Protein AF-A0A367LW31-F1 (afdb_monomer_lite)

Foldseek 3Di:
DPPDPVVVCVDPVNPVVVVCCPDPCCVVDDADDDWAADDEFDACPPHNDDPDGDGGDPVPDPVPTPTDGCVVVQVVLQVVCCVVPVGRPQQPDCVSRVDDPDGDWYWDDDPNDTDIDD

Organism: Pseudomonas aeruginosa (NCBI:txid287)

Radius of gyration: 19.62 Å; chains: 1; bounding box: 48×44×48 Å

InterPro domains:
  IPR010269 Type VI secretion system TssC-like [PTHR35565] (2-118)
  IPR044031 TssC1, N-terminal [PF05943] (2-117)

Structure (mmCIF, N/CA/C/O backbone):
data_AF-A0A367LW31-F1
#
_entry.id   AF-A0A367LW31-F1
#
loop_
_atom_site.group_PDB
_atom_site.id
_atom_site.type_symbol
_atom_site.label_atom_id
_atom_site.label_alt_id
_atom_site.label_comp_id
_atom_site.label_asym_id
_atom_site.label_entity_id
_atom_site.label_seq_id
_atom_site.pdbx_PDB_ins_code
_atom_site.Cartn_x
_atom_site.Cartn_y
_atom_site.Cartn_z
_atom_site.occupancy
_atom_site.B_iso_or_equiv
_atom_site.auth_seq_id
_atom_site.auth_comp_id
_atom_site.auth_asym_id
_atom_site.auth_atom_id
_atom_site.pdbx_PDB_model_num
ATOM 1 N N . ASP A 1 1 ? 12.333 16.531 6.826 1.00 58.75 1 ASP A N 1
ATOM 2 C CA . ASP A 1 1 ? 12.051 15.710 8.017 1.00 58.75 1 ASP A CA 1
ATOM 3 C C . ASP A 1 1 ? 10.956 16.282 8.877 1.00 58.75 1 ASP A C 1
ATOM 5 O O . ASP A 1 1 ? 11.079 17.384 9.403 1.00 58.75 1 ASP A O 1
ATOM 9 N N . LEU A 1 2 ? 9.878 15.513 8.997 1.00 74.94 2 LEU A N 1
ATOM 10 C CA . LEU A 1 2 ? 8.829 15.751 9.975 1.00 74.94 2 LEU A CA 1
ATOM 11 C C . LEU A 1 2 ? 9.261 15.048 11.268 1.00 74.94 2 LEU A C 1
ATOM 13 O O . LEU A 1 2 ? 9.365 13.825 11.287 1.00 74.94 2 LEU A O 1
ATOM 17 N N . LYS A 1 3 ? 9.592 15.811 12.313 1.00 79.25 3 LYS A N 1
ATOM 18 C CA . LYS A 1 3 ? 10.148 15.244 13.556 1.00 79.25 3 LYS A CA 1
ATOM 19 C C . LYS A 1 3 ? 9.083 14.630 14.464 1.00 79.25 3 LYS A C 1
ATOM 21 O O . LYS A 1 3 ? 9.374 13.646 15.131 1.00 79.25 3 LYS A O 1
ATOM 26 N N . ASP A 1 4 ? 7.872 15.187 14.456 1.00 88.62 4 ASP A N 1
ATOM 27 C CA . ASP A 1 4 ? 6.737 14.665 15.215 1.00 88.62 4 ASP A CA 1
ATOM 28 C C . ASP A 1 4 ? 5.450 14.734 14.376 1.00 88.62 4 ASP A C 1
ATOM 30 O O . ASP A 1 4 ? 4.999 15.805 13.961 1.00 88.62 4 ASP A O 1
ATOM 34 N N . LEU A 1 5 ? 4.878 13.563 14.083 1.00 90.00 5 LEU A N 1
ATOM 35 C CA . LEU A 1 5 ? 3.612 13.439 13.361 1.00 90.00 5 LEU A CA 1
ATOM 36 C C . LEU A 1 5 ? 2.421 13.845 14.228 1.00 90.00 5 LEU A C 1
ATOM 38 O O . LEU A 1 5 ? 1.437 14.356 13.696 1.00 90.00 5 LEU A O 1
ATOM 42 N N . LYS A 1 6 ? 2.489 13.611 15.540 1.00 89.44 6 LYS A N 1
ATOM 43 C CA . LYS A 1 6 ? 1.400 13.924 16.460 1.00 89.44 6 LYS A CA 1
ATOM 44 C C . LYS A 1 6 ? 1.170 15.430 16.484 1.00 89.44 6 LYS A C 1
ATOM 46 O O . LYS A 1 6 ? 0.075 15.863 16.136 1.00 89.44 6 LYS A O 1
ATOM 51 N N . ASP A 1 7 ? 2.220 16.199 16.760 1.00 91.00 7 ASP A N 1
ATOM 52 C CA . ASP A 1 7 ? 2.166 17.665 16.774 1.00 91.00 7 ASP A CA 1
ATOM 53 C C . ASP A 1 7 ? 1.721 18.223 15.414 1.00 91.00 7 ASP A C 1
ATOM 55 O O . ASP A 1 7 ? 0.934 19.166 15.332 1.00 91.00 7 ASP A O 1
ATOM 59 N N . HIS A 1 8 ? 2.168 17.605 14.315 1.00 91.62 8 HIS A N 1
ATOM 60 C CA . HIS A 1 8 ? 1.745 18.004 12.975 1.00 91.62 8 HIS A CA 1
ATOM 61 C C . HIS A 1 8 ? 0.234 17.841 12.765 1.00 91.62 8 HIS A C 1
ATOM 63 O O . HIS A 1 8 ? -0.417 18.751 12.245 1.00 91.62 8 HIS A O 1
ATOM 69 N N . PHE A 1 9 ? -0.333 16.704 13.184 1.00 93.12 9 PHE A N 1
ATOM 70 C CA . PHE A 1 9 ? -1.766 16.430 13.073 1.00 93.12 9 PHE A CA 1
ATOM 71 C C . PHE A 1 9 ? -2.622 17.202 14.082 1.00 93.12 9 PHE A C 1
ATOM 73 O O . PHE A 1 9 ? -3.842 17.218 13.919 1.00 93.12 9 PHE A O 1
ATOM 80 N N . GLU A 1 10 ? -2.022 17.849 15.084 1.00 92.50 10 GLU A N 1
ATOM 81 C CA . GLU A 1 10 ? -2.704 18.750 16.022 1.00 92.50 10 GLU A CA 1
ATOM 82 C C . GLU A 1 10 ? -2.979 20.145 15.427 1.00 92.50 10 GLU A C 1
ATOM 84 O O . GLU A 1 10 ? -3.830 20.876 15.934 1.00 92.50 10 GLU A O 1
ATOM 89 N N . GLY A 1 11 ? -2.333 20.495 14.308 1.00 93.31 11 GLY A N 1
ATOM 90 C CA . GLY A 1 11 ? -2.504 21.786 13.644 1.00 93.31 11 GLY A CA 1
ATOM 91 C C . GLY A 1 11 ? -3.932 22.061 13.127 1.00 93.31 11 GLY A C 1
ATOM 92 O O . GLY A 1 11 ? -4.661 21.134 12.751 1.00 93.31 11 GLY A O 1
ATOM 93 N N . PRO A 1 12 ? -4.340 23.344 13.026 1.00 94.94 12 PRO A N 1
ATOM 94 C CA . PRO A 1 12 ? -5.705 23.740 12.657 1.00 94.94 12 PRO A CA 1
ATOM 95 C C . PRO A 1 12 ? -6.143 23.249 11.268 1.00 94.94 12 PRO A C 1
ATOM 97 O O . PRO A 1 12 ? -7.332 23.033 11.032 1.00 94.94 12 PRO A O 1
ATOM 100 N N . GLN A 1 13 ? -5.199 23.007 10.353 1.00 95.50 13 GLN A N 1
ATOM 101 C CA . GLN A 1 13 ? -5.466 22.440 9.029 1.00 95.50 13 GLN A CA 1
ATOM 102 C C . GLN A 1 13 ? -6.083 21.030 9.082 1.00 95.50 13 GLN A C 1
ATOM 104 O O . GLN A 1 13 ? -6.759 20.620 8.139 1.00 95.50 13 GLN A O 1
ATOM 109 N N . PHE A 1 14 ? -5.910 20.303 10.192 1.00 96.06 14 PHE A N 1
ATOM 110 C CA . PHE A 1 14 ? -6.452 18.959 10.397 1.00 96.06 14 PHE A CA 1
ATOM 111 C C . PHE A 1 14 ? -7.734 18.929 11.240 1.00 96.06 14 PHE A C 1
ATOM 113 O O . PHE A 1 14 ? -8.208 17.842 11.563 1.00 96.06 14 PHE A O 1
ATOM 120 N N . ALA A 1 15 ? -8.360 20.073 11.544 1.00 96.31 15 ALA A N 1
ATOM 121 C CA . ALA A 1 15 ? -9.574 20.122 12.369 1.00 96.31 15 ALA A CA 1
ATOM 122 C C . ALA A 1 15 ? -10.697 19.190 11.858 1.00 96.31 15 ALA A C 1
ATOM 124 O O . ALA A 1 15 ? -11.320 18.467 12.636 1.00 96.31 15 ALA A O 1
ATOM 125 N N . LYS A 1 16 ? -10.913 19.127 10.534 1.00 97.00 16 LYS A N 1
ATOM 126 C CA . LYS A 1 16 ? -11.891 18.204 9.922 1.00 97.00 16 LYS A C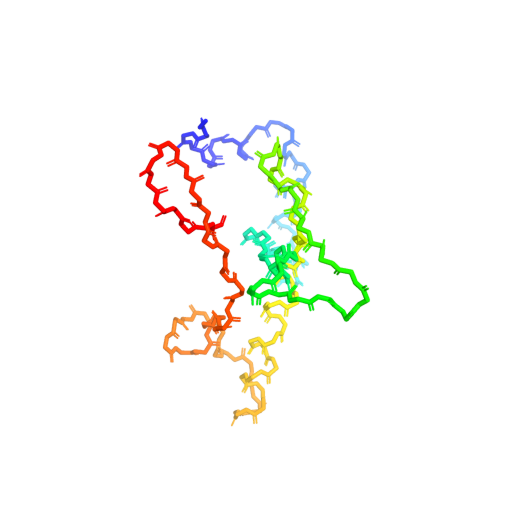A 1
ATOM 127 C C . LYS A 1 16 ? -11.506 16.734 10.099 1.00 97.00 16 LYS A C 1
ATOM 129 O O . LYS A 1 16 ? -12.368 15.904 10.364 1.00 97.00 16 LYS A O 1
ATOM 134 N N . TRP A 1 17 ? -10.220 16.415 9.964 1.00 96.12 17 TRP A N 1
ATOM 135 C CA . TRP A 1 17 ? -9.703 15.059 10.148 1.00 96.12 17 TRP A CA 1
ATOM 136 C C . TRP A 1 17 ? -9.839 14.597 11.602 1.00 96.12 17 TRP A C 1
ATOM 138 O O . TRP A 1 17 ? -10.292 13.484 11.859 1.00 96.12 17 TRP A O 1
ATOM 148 N N . GLN A 1 18 ? -9.513 15.464 12.561 1.00 95.44 18 GLN A N 1
ATOM 149 C CA . GLN A 1 18 ? -9.687 15.181 13.985 1.00 95.44 18 GLN A CA 1
ATOM 150 C C . GLN A 1 18 ? -11.159 14.953 14.341 1.00 95.44 18 GLN A C 1
ATOM 152 O O . GLN A 1 18 ? -11.476 13.967 15.002 1.00 95.44 18 GLN A O 1
ATOM 157 N N . SER A 1 19 ? -12.058 15.816 13.853 1.00 96.44 19 SER A N 1
ATOM 158 C CA . SER A 1 19 ? -13.504 15.653 14.041 1.00 96.44 19 SER A CA 1
ATOM 159 C C . SER A 1 19 ? -14.007 14.335 13.445 1.00 96.44 19 SER A C 1
ATOM 161 O O . SER A 1 19 ? -14.745 13.607 14.103 1.00 96.44 19 SER A O 1
ATOM 163 N N . PHE A 1 20 ? -13.545 13.973 12.244 1.00 97.00 20 PHE A N 1
ATOM 164 C CA . PHE A 1 20 ? -13.876 12.692 11.626 1.00 97.00 20 PHE A CA 1
ATOM 165 C C . PHE A 1 20 ? -13.428 11.498 12.481 1.00 97.00 20 PHE A C 1
ATOM 167 O O . PHE A 1 20 ? -14.217 10.586 12.706 1.00 97.00 20 PHE A O 1
ATOM 174 N N . ARG A 1 21 ? -12.204 11.517 13.028 1.00 96.38 21 ARG A N 1
ATOM 175 C CA . ARG A 1 21 ? -11.683 10.445 13.900 1.00 96.38 21 ARG A CA 1
ATOM 176 C C . ARG A 1 21 ? -12.454 10.267 15.210 1.00 96.38 21 ARG A C 1
ATOM 178 O O . ARG A 1 21 ? -12.348 9.211 15.822 1.00 96.38 21 ARG A O 1
ATOM 185 N N . GLN A 1 22 ? -13.178 11.290 15.660 1.00 96.12 22 GLN A N 1
ATOM 186 C CA . GLN A 1 22 ? -14.040 11.213 16.843 1.00 96.12 22 GLN A CA 1
ATOM 187 C C . GLN A 1 22 ? -15.441 10.677 16.517 1.00 96.12 22 GLN A C 1
ATOM 189 O O . GLN A 1 22 ? -16.184 10.334 17.434 1.00 96.12 22 GLN A O 1
ATOM 194 N N . SER A 1 23 ? -15.808 10.594 15.233 1.00 97.81 23 SER A N 1
ATOM 195 C CA . SER A 1 23 ? -17.090 10.039 14.805 1.00 97.81 23 SER A CA 1
ATOM 196 C C . SER A 1 23 ? -17.158 8.535 15.058 1.00 97.81 23 SER A C 1
ATOM 198 O O . SER A 1 23 ? -16.176 7.809 14.883 1.00 97.81 23 SER A O 1
ATOM 200 N N . GLU A 1 24 ? -18.352 8.055 15.392 1.00 96.88 24 GLU A N 1
ATOM 201 C CA . GLU A 1 24 ? -18.644 6.638 15.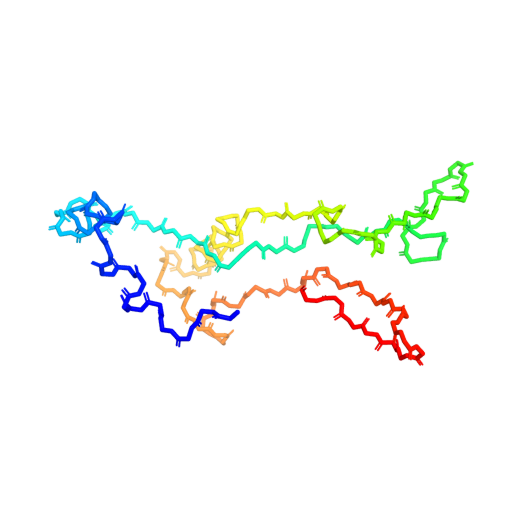571 1.00 96.88 24 GLU A CA 1
ATOM 202 C C . GLU A 1 24 ? -18.384 5.817 14.291 1.00 96.88 24 GLU A C 1
ATOM 204 O O . GLU A 1 24 ? -17.853 4.702 14.350 1.00 96.88 24 GLU A O 1
ATOM 209 N N . ASP A 1 25 ? -18.674 6.408 13.131 1.00 96.31 25 ASP A N 1
ATOM 210 C CA . ASP A 1 25 ? -18.530 5.769 11.818 1.00 96.31 25 ASP A CA 1
ATOM 211 C C . ASP A 1 25 ? -17.067 5.568 11.405 1.00 96.31 25 ASP A C 1
ATOM 213 O O . ASP A 1 25 ? -16.765 4.738 10.544 1.00 96.31 25 ASP A O 1
ATOM 217 N N . SER A 1 26 ? -16.132 6.281 12.043 1.00 97.06 26 SER A N 1
ATOM 218 C CA . SER A 1 26 ? -14.701 6.181 11.732 1.00 97.06 26 SER A CA 1
ATOM 219 C C . SER A 1 26 ? -14.142 4.770 11.939 1.00 97.06 26 SER A C 1
ATOM 221 O O . SER A 1 26 ? -13.159 4.402 11.300 1.00 97.06 26 SER A O 1
ATOM 223 N N . ARG A 1 27 ? -14.805 3.940 12.756 1.00 96.69 27 ARG A N 1
ATOM 224 C CA . ARG A 1 27 ? -14.430 2.539 13.012 1.00 96.69 27 ARG A CA 1
ATOM 225 C C . ARG A 1 27 ? -14.454 1.654 11.764 1.00 96.69 27 ARG A C 1
ATOM 227 O O . ARG A 1 27 ? -13.801 0.616 11.756 1.00 96.69 27 ARG A O 1
ATOM 234 N N . TYR A 1 28 ? -15.183 2.058 10.725 1.00 97.06 28 TYR A N 1
ATOM 235 C CA . TYR A 1 28 ? -15.288 1.324 9.460 1.00 97.06 28 TYR A CA 1
ATOM 236 C C . TYR A 1 28 ? -14.391 1.888 8.357 1.00 97.06 28 TYR A C 1
ATOM 238 O O . TYR A 1 28 ? -14.452 1.429 7.217 1.00 97.06 28 TYR A O 1
ATOM 246 N N . VAL A 1 29 ? -13.560 2.882 8.674 1.00 96.75 29 VAL A N 1
ATOM 247 C CA . VAL A 1 29 ? -12.671 3.525 7.710 1.00 96.75 29 VAL A CA 1
ATOM 248 C C . VAL A 1 29 ? -11.225 3.268 8.098 1.00 96.75 29 VAL A C 1
ATOM 250 O O . VAL A 1 29 ? -10.789 3.565 9.206 1.00 96.75 29 VAL A O 1
ATOM 253 N N . ALA A 1 30 ? -10.463 2.755 7.140 1.00 94.38 30 ALA A N 1
ATOM 254 C CA . ALA A 1 30 ? -9.024 2.599 7.246 1.00 94.38 30 ALA A CA 1
ATOM 255 C C . ALA A 1 30 ? -8.347 3.290 6.061 1.00 94.38 30 ALA A C 1
ATOM 257 O O . ALA A 1 30 ? -8.851 3.266 4.938 1.00 94.38 30 ALA A O 1
ATOM 258 N N . LEU A 1 31 ? -7.190 3.895 6.321 1.00 95.94 31 LEU A N 1
ATOM 259 C CA . LEU A 1 31 ? -6.314 4.467 5.304 1.00 95.94 31 LEU A CA 1
ATOM 260 C C . LEU A 1 31 ? -4.993 3.701 5.323 1.00 95.94 31 LEU A C 1
ATOM 262 O O . LEU A 1 31 ? -4.432 3.459 6.390 1.00 95.94 31 LEU A O 1
ATOM 266 N N . THR A 1 32 ? -4.497 3.326 4.148 1.00 96.38 32 THR A N 1
ATOM 267 C CA . THR A 1 32 ? -3.255 2.558 3.990 1.00 96.38 32 THR A CA 1
ATOM 268 C C . THR A 1 32 ? -2.145 3.440 3.435 1.00 96.38 32 THR A C 1
ATOM 270 O O . THR A 1 32 ? -2.362 4.159 2.459 1.00 96.38 32 THR A O 1
ATOM 273 N N . VAL A 1 33 ? -0.952 3.352 4.018 1.00 94.00 33 VAL A N 1
ATOM 274 C CA . VAL A 1 33 ? 0.258 4.089 3.618 1.00 94.00 33 VAL A CA 1
ATOM 275 C C . VAL A 1 33 ? 1.506 3.233 3.891 1.00 94.00 33 VAL A C 1
ATOM 277 O O . VAL A 1 33 ? 1.420 2.346 4.742 1.00 94.00 33 VAL A O 1
ATOM 280 N N . PRO A 1 34 ? 2.668 3.509 3.259 1.00 93.81 34 PRO A N 1
ATOM 281 C CA . PRO A 1 34 ? 2.874 4.276 2.020 1.00 93.81 34 PRO A CA 1
ATOM 282 C C . PRO A 1 34 ? 2.534 3.425 0.783 1.00 93.81 34 PRO A C 1
ATOM 284 O O . PRO A 1 34 ? 2.094 2.294 0.946 1.00 93.81 34 PRO A O 1
ATOM 287 N N . ARG A 1 35 ? 2.722 3.965 -0.433 1.00 94.06 35 ARG A N 1
ATOM 288 C CA . ARG A 1 35 ? 2.614 3.249 -1.730 1.00 94.06 35 ARG A CA 1
ATOM 289 C C . ARG A 1 35 ? 3.659 2.119 -1.837 1.00 94.06 35 ARG A C 1
ATOM 291 O O . ARG A 1 35 ? 4.617 2.115 -1.074 1.00 94.06 35 ARG A O 1
ATOM 298 N N . PHE A 1 36 ? 3.502 1.211 -2.803 1.00 93.94 36 PHE A N 1
ATOM 299 C CA . PHE A 1 36 ? 4.474 0.139 -3.094 1.00 93.94 36 PHE A CA 1
ATOM 300 C C . PHE A 1 36 ? 4.712 -0.018 -4.603 1.00 93.94 36 PHE A C 1
ATOM 302 O O . PHE A 1 36 ? 3.900 0.450 -5.399 1.00 93.94 36 PHE A O 1
ATOM 309 N N . LEU A 1 37 ? 5.816 -0.641 -5.015 1.00 94.00 37 LEU A N 1
ATOM 310 C CA . LEU A 1 37 ? 6.168 -0.770 -6.431 1.00 94.00 37 LEU A CA 1
ATOM 311 C C . LEU A 1 37 ? 5.342 -1.871 -7.117 1.00 94.00 37 LEU A C 1
ATOM 313 O O . LEU A 1 37 ? 5.238 -2.977 -6.597 1.00 94.00 37 LEU A O 1
ATOM 317 N N . LEU A 1 38 ? 4.772 -1.585 -8.294 1.00 94.25 38 LEU A N 1
ATOM 318 C CA . LEU A 1 38 ? 4.023 -2.578 -9.084 1.00 94.25 38 LEU A CA 1
ATOM 319 C C . LEU A 1 38 ? 4.842 -3.216 -10.203 1.00 94.25 38 LEU A C 1
ATOM 321 O O . LEU A 1 38 ? 4.512 -4.307 -10.658 1.00 94.25 38 LEU A O 1
ATOM 325 N N . ARG A 1 39 ? 5.862 -2.516 -10.703 1.00 93.75 39 ARG A N 1
ATOM 326 C CA . ARG A 1 39 ? 6.620 -2.936 -11.881 1.00 93.75 39 ARG A CA 1
ATOM 327 C C . ARG A 1 39 ? 8.055 -2.443 -11.784 1.00 93.75 39 ARG A C 1
ATOM 329 O O . ARG A 1 39 ? 8.280 -1.267 -11.497 1.00 93.75 39 ARG A O 1
ATOM 336 N N . THR A 1 40 ? 9.003 -3.322 -12.084 1.00 92.38 40 THR A N 1
ATOM 337 C CA . THR A 1 40 ? 10.400 -2.938 -12.287 1.00 92.38 40 THR A CA 1
ATOM 338 C C . THR A 1 40 ? 10.562 -2.194 -13.617 1.00 92.38 40 THR A C 1
ATOM 340 O O . THR A 1 40 ? 9.880 -2.518 -14.600 1.00 92.38 40 THR A O 1
ATOM 343 N N . PRO A 1 41 ? 11.432 -1.177 -13.684 1.00 93.25 41 PRO A N 1
ATOM 344 C CA . PRO A 1 41 ? 11.732 -0.498 -14.938 1.00 93.25 41 PRO A CA 1
ATOM 345 C C . PRO A 1 41 ? 12.145 -1.489 -16.031 1.00 93.25 41 PRO A C 1
ATOM 347 O O . PRO A 1 41 ? 12.731 -2.530 -15.738 1.00 93.25 41 PRO A O 1
ATOM 350 N N . TYR A 1 42 ? 11.802 -1.195 -17.282 1.00 94.00 42 TYR A N 1
ATOM 351 C CA . TYR A 1 42 ? 12.242 -2.033 -18.394 1.00 94.00 42 TYR A CA 1
ATOM 352 C C . TYR A 1 42 ? 13.752 -1.923 -18.577 1.00 94.00 42 TYR A C 1
ATOM 354 O O . TYR A 1 42 ? 14.301 -0.819 -18.627 1.00 94.00 42 TYR A O 1
ATOM 362 N N . ASP A 1 43 ? 14.399 -3.067 -18.742 1.00 92.44 43 ASP A N 1
ATOM 363 C CA . ASP A 1 43 ? 15.821 -3.162 -19.031 1.00 92.44 43 ASP A CA 1
ATOM 364 C C . ASP A 1 43 ? 16.054 -4.324 -20.012 1.00 92.44 43 ASP A C 1
ATOM 366 O O . ASP A 1 43 ? 15.384 -5.353 -19.887 1.00 92.44 43 ASP A O 1
ATOM 370 N N . PRO A 1 44 ? 16.957 -4.192 -21.002 1.00 93.19 44 PRO A N 1
ATOM 371 C CA . PRO A 1 44 ? 17.205 -5.246 -21.983 1.00 93.19 44 PRO A CA 1
ATOM 372 C C . PRO A 1 44 ? 17.655 -6.593 -21.394 1.00 93.19 44 PRO A C 1
ATOM 374 O O . PRO A 1 44 ? 17.537 -7.598 -22.093 1.00 93.19 44 PRO A O 1
ATOM 377 N N . GLU A 1 45 ? 18.162 -6.622 -20.160 1.00 90.31 45 GLU A N 1
ATOM 378 C CA . GLU A 1 45 ? 18.605 -7.839 -19.473 1.00 90.31 45 GLU A CA 1
ATOM 379 C C . GLU A 1 45 ? 17.577 -8.303 -18.429 1.00 90.31 45 GLU A C 1
ATOM 381 O O . GLU A 1 45 ? 17.108 -9.439 -18.494 1.00 90.31 45 GLU A O 1
ATOM 386 N N . GLU A 1 46 ? 17.168 -7.417 -17.515 1.00 88.88 46 GLU A N 1
ATOM 387 C CA . GLU A 1 46 ? 16.322 -7.779 -16.361 1.00 88.88 46 GLU A CA 1
ATOM 388 C C . GLU A 1 46 ? 14.816 -7.846 -16.684 1.00 88.88 46 GLU A C 1
ATOM 390 O O . GLU A 1 46 ? 14.083 -8.670 -16.137 1.00 88.88 46 GLU A O 1
ATOM 395 N N . ASN A 1 47 ? 14.320 -6.976 -17.571 1.00 91.62 47 ASN A N 1
ATOM 396 C CA . ASN A 1 47 ? 12.901 -6.911 -17.945 1.00 91.62 47 ASN A CA 1
ATOM 397 C C . ASN A 1 47 ? 12.747 -6.566 -19.440 1.00 91.62 47 ASN A C 1
ATOM 399 O O . ASN A 1 47 ? 12.357 -5.440 -19.785 1.00 91.62 47 ASN A O 1
ATOM 403 N N . PRO A 1 48 ? 13.101 -7.505 -20.341 1.00 94.19 48 PRO A N 1
ATOM 404 C CA . PRO A 1 48 ? 13.224 -7.230 -21.765 1.00 94.19 48 PRO A CA 1
ATOM 405 C C . PRO A 1 48 ? 11.874 -7.135 -22.480 1.00 94.19 48 PRO A C 1
ATOM 407 O O . PRO A 1 48 ? 10.906 -7.835 -22.174 1.00 94.19 48 PRO A O 1
ATOM 410 N N . VAL A 1 49 ? 11.844 -6.331 -23.544 1.00 95.94 49 VAL A N 1
ATOM 411 C CA . VAL A 1 49 ? 10.734 -6.280 -24.506 1.00 95.94 49 VAL A CA 1
ATOM 412 C C . VAL A 1 49 ? 11.144 -6.933 -25.828 1.00 95.94 49 VAL A C 1
ATOM 414 O O . VAL A 1 49 ? 12.319 -7.003 -26.173 1.00 95.94 49 VAL A O 1
ATOM 417 N N . LYS A 1 50 ? 10.167 -7.433 -26.594 1.00 93.12 50 LYS A N 1
ATOM 418 C CA . LYS A 1 50 ? 10.443 -8.317 -27.743 1.00 93.12 50 LYS A CA 1
ATOM 419 C C . LYS A 1 50 ? 11.065 -7.624 -28.959 1.00 93.12 50 LYS A C 1
ATOM 421 O O . LYS A 1 50 ? 11.887 -8.228 -29.636 1.00 93.12 50 LYS A O 1
ATOM 426 N N . SER A 1 51 ? 10.621 -6.413 -29.295 1.00 92.25 51 SER A N 1
ATOM 427 C CA . SER A 1 51 ? 10.885 -5.832 -30.623 1.00 92.25 51 SER A CA 1
ATOM 428 C C . SER A 1 51 ? 12.116 -4.929 -30.691 1.00 92.25 51 SER A C 1
ATOM 430 O O . SER A 1 51 ? 12.685 -4.760 -31.764 1.00 92.25 51 SER A O 1
ATOM 432 N N . PHE A 1 52 ? 12.505 -4.307 -29.581 1.00 93.56 52 PHE A N 1
ATOM 433 C CA . PHE A 1 52 ? 13.625 -3.369 -29.527 1.00 93.56 52 PHE A CA 1
ATOM 434 C C . PHE A 1 52 ? 14.264 -3.398 -28.140 1.00 93.56 52 PHE A C 1
ATOM 436 O O . PHE A 1 52 ? 13.601 -3.720 -27.160 1.00 93.56 52 PHE A O 1
ATOM 443 N N . ALA A 1 53 ? 15.542 -3.042 -28.044 1.00 93.75 53 ALA A N 1
ATOM 444 C CA . ALA A 1 53 ? 16.212 -2.910 -26.755 1.00 93.75 53 ALA A CA 1
ATOM 445 C C . ALA A 1 53 ? 15.725 -1.631 -26.055 1.00 93.75 53 ALA A C 1
ATOM 447 O O . ALA A 1 53 ? 16.197 -0.532 -26.352 1.00 93.75 53 ALA A O 1
ATOM 448 N N . TYR A 1 54 ? 14.742 -1.767 -25.164 1.00 94.12 54 TYR A N 1
ATOM 449 C CA . TYR A 1 54 ? 14.231 -0.656 -24.367 1.00 94.12 54 TYR A CA 1
ATOM 450 C C . TYR A 1 54 ? 14.908 -0.610 -23.003 1.00 94.12 54 TYR A C 1
ATOM 452 O O . TYR A 1 54 ? 14.887 -1.598 -22.276 1.00 94.12 54 TYR A O 1
ATOM 460 N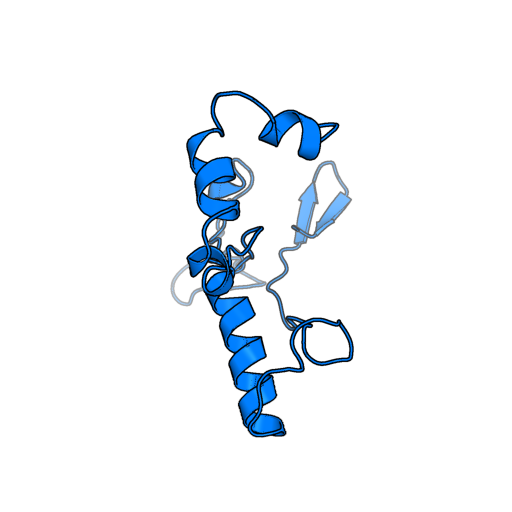 N . LYS A 1 55 ? 15.460 0.554 -22.656 1.00 92.00 55 LYS A N 1
ATOM 461 C CA . LYS A 1 55 ? 15.994 0.841 -21.327 1.00 92.00 55 LYS A CA 1
ATOM 462 C C . LYS A 1 55 ? 15.265 2.042 -20.739 1.00 92.00 55 LYS A C 1
ATOM 464 O O . LYS A 1 55 ? 15.423 3.173 -21.202 1.00 92.00 55 LYS A O 1
ATOM 469 N N . GLU A 1 56 ? 14.426 1.789 -19.747 1.00 91.50 56 GLU A N 1
ATOM 470 C CA . GLU A 1 56 ? 13.630 2.808 -19.074 1.00 91.50 56 GLU A CA 1
ATOM 471 C C . GLU A 1 56 ? 14.505 3.593 -18.090 1.00 91.50 56 GLU A C 1
ATOM 473 O O . GLU A 1 56 ? 15.145 3.032 -17.206 1.00 91.50 56 GLU A O 1
ATOM 478 N N . THR A 1 57 ? 14.552 4.918 -18.240 1.00 85.62 57 THR A N 1
ATOM 479 C CA . THR A 1 57 ? 15.377 5.782 -17.383 1.00 85.62 57 THR A CA 1
ATOM 480 C C . THR A 1 57 ? 14.516 6.437 -16.305 1.00 85.62 57 THR A C 1
ATOM 482 O O . THR A 1 57 ? 13.729 7.337 -16.592 1.00 85.62 57 THR A O 1
ATOM 485 N N . VAL A 1 58 ? 14.691 6.015 -15.050 1.00 83.44 58 VAL A N 1
ATOM 486 C CA . VAL A 1 58 ? 13.865 6.451 -13.898 1.00 83.44 58 VAL A CA 1
ATOM 487 C C . VAL A 1 58 ? 14.625 7.395 -12.946 1.00 83.44 58 VAL A C 1
ATOM 489 O O . VAL A 1 58 ? 14.053 7.953 -12.015 1.00 83.44 58 VAL A O 1
ATOM 492 N N . ALA A 1 59 ? 15.912 7.639 -13.211 1.00 68.31 59 ALA A N 1
ATOM 493 C CA . ALA A 1 59 ? 16.851 8.311 -12.305 1.00 68.31 59 ALA A CA 1
ATOM 494 C C . ALA A 1 59 ? 16.457 9.741 -11.877 1.00 68.31 59 ALA A C 1
ATOM 496 O O . ALA A 1 59 ? 16.870 10.199 -10.816 1.00 68.31 59 ALA A O 1
ATOM 497 N N . ASN A 1 60 ? 15.648 10.449 -12.670 1.00 74.88 60 ASN A N 1
ATOM 498 C CA . ASN A 1 60 ? 15.378 11.872 -12.441 1.00 74.88 60 ASN A CA 1
ATOM 499 C C . ASN A 1 60 ? 14.245 12.146 -11.441 1.00 74.88 60 ASN A C 1
ATOM 501 O O . ASN A 1 60 ? 14.173 13.241 -10.891 1.00 74.88 60 ASN A O 1
ATOM 505 N N . SER A 1 61 ? 13.331 11.196 -11.231 1.00 84.50 61 SER A N 1
ATOM 506 C CA . SER A 1 61 ? 12.212 11.374 -10.304 1.00 84.50 61 SER A CA 1
ATOM 507 C C . SER A 1 61 ? 11.668 10.036 -9.834 1.00 84.50 61 SER A C 1
ATOM 509 O O . SER A 1 61 ? 11.326 9.167 -10.634 1.00 84.50 61 SER A O 1
ATOM 511 N N . HIS A 1 62 ? 11.496 9.907 -8.520 1.00 87.31 62 HIS A N 1
ATOM 512 C CA . HIS A 1 62 ? 10.856 8.744 -7.914 1.00 87.31 62 HIS A CA 1
ATOM 513 C C . HIS A 1 62 ? 9.420 8.537 -8.410 1.00 87.31 62 HIS A C 1
ATOM 515 O O . HIS A 1 62 ? 8.946 7.409 -8.444 1.00 87.31 62 HIS A O 1
ATOM 521 N N . GLU A 1 63 ? 8.738 9.592 -8.851 1.00 90.56 63 GLU A N 1
ATOM 522 C CA . GLU A 1 63 ? 7.365 9.500 -9.360 1.00 90.56 63 GLU A CA 1
ATOM 523 C C . GLU A 1 63 ? 7.277 8.854 -10.755 1.00 90.56 63 GLU A C 1
ATOM 525 O O . GLU A 1 63 ? 6.179 8.575 -11.224 1.00 90.56 63 GLU A O 1
ATOM 530 N N . HIS A 1 64 ? 8.406 8.586 -11.423 1.00 92.00 64 HIS A N 1
ATOM 531 C CA . HIS A 1 64 ? 8.424 7.840 -12.688 1.00 92.00 64 HIS A CA 1
ATOM 532 C C . HIS A 1 64 ? 8.310 6.322 -12.492 1.00 92.00 64 HIS A C 1
ATOM 534 O O . HIS A 1 64 ? 8.023 5.602 -13.446 1.00 92.00 64 HIS A O 1
ATOM 540 N N . TYR A 1 65 ? 8.512 5.821 -11.270 1.00 93.19 65 TYR A N 1
ATOM 541 C CA . TYR A 1 65 ? 8.200 4.432 -10.956 1.00 93.19 65 TYR A CA 1
ATOM 542 C C . TYR A 1 65 ? 6.689 4.204 -10.981 1.00 93.19 65 TYR A C 1
ATOM 544 O O . TYR A 1 65 ? 5.893 5.074 -10.620 1.00 93.19 65 TYR A O 1
ATOM 552 N N . LEU A 1 66 ? 6.286 2.988 -11.350 1.00 94.38 66 LEU A N 1
ATOM 553 C CA . LEU A 1 66 ? 4.883 2.602 -11.306 1.00 94.38 66 LEU A CA 1
ATOM 554 C C . LEU A 1 66 ? 4.470 2.263 -9.867 1.00 94.38 66 LEU A C 1
ATOM 556 O O . LEU A 1 66 ? 4.470 1.098 -9.461 1.00 94.38 66 LEU A O 1
ATOM 560 N N . TRP A 1 67 ? 4.122 3.294 -9.099 1.00 95.00 67 TRP A N 1
ATOM 561 C CA . TRP A 1 67 ? 3.607 3.146 -7.740 1.00 95.00 67 TRP A CA 1
ATOM 562 C C . TRP A 1 67 ? 2.167 2.640 -7.724 1.00 95.00 67 TRP A C 1
ATOM 564 O O . TRP A 1 67 ? 1.285 3.161 -8.406 1.00 95.00 67 TRP A O 1
ATOM 574 N N . GLY A 1 68 ? 1.927 1.649 -6.878 1.00 95.19 68 GLY A N 1
ATOM 575 C CA . GLY A 1 68 ? 0.630 1.063 -6.600 1.00 95.19 68 GLY A CA 1
ATOM 576 C C . GLY A 1 68 ? -0.015 1.604 -5.336 1.00 95.19 68 GLY A C 1
ATOM 577 O O . GLY A 1 68 ? 0.641 2.076 -4.404 1.00 95.19 68 GLY A O 1
ATOM 578 N N . ASN A 1 69 ? -1.342 1.496 -5.304 1.00 96.25 69 ASN A N 1
ATOM 579 C CA . ASN A 1 69 ? -2.139 1.797 -4.125 1.00 96.25 69 ASN A CA 1
ATOM 580 C C . ASN A 1 69 ? -2.129 0.609 -3.150 1.00 96.25 69 ASN A C 1
ATOM 582 O O . ASN A 1 69 ? -2.607 -0.479 -3.468 1.00 96.25 69 ASN A O 1
ATOM 586 N N . THR A 1 70 ? -1.647 0.842 -1.936 1.00 96.88 70 THR A N 1
ATOM 587 C CA . THR A 1 70 ? -1.466 -0.166 -0.876 1.00 96.88 70 THR A CA 1
ATOM 588 C C . THR A 1 70 ? -2.767 -0.756 -0.349 1.00 96.88 70 THR A C 1
ATOM 590 O O . THR A 1 70 ? -2.747 -1.833 0.245 1.00 96.88 70 THR A O 1
ATOM 593 N N . ALA A 1 71 ? -3.915 -0.143 -0.646 1.00 96.94 71 ALA A N 1
ATOM 594 C CA . ALA A 1 71 ? -5.214 -0.752 -0.384 1.00 96.94 71 ALA A CA 1
ATOM 595 C C . ALA A 1 71 ? -5.344 -2.130 -1.060 1.00 96.94 71 ALA A C 1
ATOM 597 O O . ALA A 1 71 ? -5.926 -3.043 -0.475 1.00 96.94 71 ALA A O 1
ATOM 598 N N . TYR A 1 72 ? -4.739 -2.316 -2.243 1.00 96.56 72 TYR A N 1
ATOM 599 C CA . TYR A 1 72 ? -4.704 -3.618 -2.913 1.00 96.56 72 TYR A CA 1
ATOM 600 C C . TYR A 1 72 ? -3.889 -4.642 -2.122 1.00 96.56 72 TYR A C 1
ATOM 602 O O . TYR A 1 72 ? -4.380 -5.740 -1.875 1.00 96.56 72 TYR A O 1
ATOM 610 N N . ALA A 1 73 ? -2.689 -4.275 -1.665 1.00 96.06 73 ALA A N 1
ATOM 611 C CA . ALA A 1 73 ? -1.843 -5.154 -0.859 1.00 96.06 73 ALA A CA 1
ATOM 612 C C . ALA A 1 73 ? -2.509 -5.530 0.477 1.00 96.06 73 ALA A C 1
ATOM 614 O O . ALA A 1 73 ? -2.468 -6.684 0.888 1.00 96.06 73 ALA A O 1
ATOM 615 N N . PHE A 1 74 ? -3.195 -4.592 1.133 1.00 96.94 74 PHE A N 1
ATOM 616 C CA . PHE A 1 74 ? -3.961 -4.896 2.344 1.00 96.94 74 PHE A CA 1
ATOM 617 C C . PHE A 1 74 ? -5.159 -5.821 2.059 1.00 96.94 74 PHE A C 1
ATOM 619 O O . PHE A 1 74 ? -5.427 -6.760 2.811 1.00 96.94 74 PHE A O 1
ATOM 626 N N . GLY A 1 75 ? -5.848 -5.607 0.934 1.00 96.62 75 GLY A N 1
ATOM 627 C CA . GLY A 1 75 ? -6.948 -6.459 0.479 1.00 96.62 75 GLY A CA 1
ATOM 628 C C . GLY A 1 75 ? -6.536 -7.915 0.234 1.00 96.62 75 GLY A C 1
ATOM 629 O O . GLY A 1 75 ? -7.307 -8.829 0.546 1.00 96.62 75 GLY A O 1
ATOM 630 N N . THR A 1 76 ? -5.312 -8.163 -0.251 1.00 96.44 76 THR A N 1
ATOM 631 C CA . THR A 1 76 ? -4.814 -9.541 -0.400 1.00 96.44 76 THR A CA 1
ATOM 632 C C . THR A 1 76 ? -4.655 -10.227 0.952 1.00 96.44 76 THR A C 1
ATOM 634 O O . THR A 1 76 ? -5.039 -11.383 1.078 1.00 96.44 76 THR A O 1
ATOM 637 N N . LYS A 1 77 ? -4.212 -9.523 2.003 1.00 96.88 77 LYS A N 1
ATOM 638 C CA . LYS A 1 77 ? -4.062 -10.111 3.349 1.00 96.88 77 LYS A CA 1
ATOM 639 C C . LYS A 1 77 ? -5.399 -10.522 3.963 1.00 96.88 77 LYS A C 1
ATOM 641 O O . LYS A 1 77 ? -5.512 -11.605 4.536 1.00 96.88 77 LYS A O 1
ATOM 646 N N . LEU A 1 78 ? -6.437 -9.701 3.784 1.00 97.12 78 LEU A N 1
ATOM 647 C CA . LEU A 1 78 ? -7.806 -10.063 4.171 1.00 97.12 78 LEU A CA 1
ATOM 648 C C . LEU A 1 78 ? -8.268 -11.334 3.445 1.00 97.12 78 LEU A C 1
ATOM 650 O O . LEU A 1 78 ? -8.798 -12.255 4.069 1.00 97.12 78 LEU A O 1
ATOM 654 N N . THR A 1 79 ? -8.022 -11.392 2.135 1.00 97.62 79 THR A N 1
ATOM 655 C CA . THR A 1 79 ? -8.398 -12.529 1.287 1.00 97.62 79 THR A CA 1
ATOM 656 C C . THR A 1 79 ? -7.641 -13.798 1.681 1.00 97.62 79 THR A C 1
ATOM 658 O O . THR A 1 79 ? -8.259 -14.851 1.813 1.00 97.62 79 THR A O 1
ATOM 661 N N . ASP A 1 80 ? -6.340 -13.701 1.953 1.00 96.88 80 ASP A N 1
ATOM 662 C CA . ASP A 1 80 ? -5.492 -14.816 2.385 1.00 96.88 80 ASP A CA 1
ATOM 663 C C . ASP A 1 80 ? -5.950 -15.386 3.731 1.00 96.88 80 ASP A C 1
ATOM 665 O O . ASP A 1 80 ? -6.074 -16.606 3.887 1.00 96.88 80 ASP A O 1
ATOM 669 N N . SER A 1 81 ? -6.237 -14.513 4.706 1.00 97.50 81 SER A N 1
ATOM 670 C CA . SER A 1 81 ? -6.769 -14.929 6.007 1.00 97.50 81 SER A CA 1
ATOM 671 C C . SER A 1 81 ? -8.103 -15.655 5.832 1.00 97.50 81 SER A C 1
ATOM 673 O O . SER A 1 81 ? -8.296 -16.746 6.377 1.00 97.50 81 SER A O 1
ATOM 675 N N . PHE A 1 82 ? -9.008 -15.096 5.024 1.00 98.00 82 PHE A N 1
ATOM 676 C CA . PHE A 1 82 ? -10.301 -15.717 4.756 1.00 98.00 82 PHE A CA 1
ATOM 677 C C . PHE A 1 82 ? -10.168 -17.053 4.018 1.00 98.00 82 PHE A C 1
ATOM 679 O O . PHE A 1 82 ? -10.859 -18.013 4.352 1.00 98.00 82 PHE A O 1
ATOM 686 N N . ALA A 1 83 ? -9.282 -17.156 3.031 1.00 97.81 83 ALA A N 1
ATOM 687 C CA . ALA A 1 83 ? -9.077 -18.385 2.276 1.00 97.81 83 ALA A CA 1
ATOM 688 C C . ALA A 1 83 ? -8.585 -19.531 3.176 1.00 97.81 83 ALA A C 1
ATOM 690 O O . ALA A 1 83 ? -9.073 -20.655 3.053 1.00 97.81 83 ALA A O 1
ATOM 691 N N . LYS A 1 84 ? -7.670 -19.235 4.109 1.00 96.00 84 LYS A N 1
ATOM 692 C CA . LYS A 1 84 ? -7.084 -20.220 5.031 1.00 96.00 84 LYS A CA 1
ATOM 693 C C . LYS A 1 84 ? -8.010 -20.589 6.190 1.00 96.00 84 LYS A C 1
ATOM 695 O O . LYS A 1 84 ? -8.082 -21.756 6.562 1.00 96.00 84 LYS A O 1
ATOM 700 N N . TYR A 1 85 ? -8.712 -19.609 6.760 1.00 96.00 85 TYR A N 1
ATOM 701 C CA . TYR A 1 85 ? -9.402 -19.779 8.045 1.00 96.00 85 TYR A CA 1
ATOM 702 C C . TYR A 1 85 ? -10.901 -19.489 7.998 1.00 96.00 85 TYR A C 1
ATOM 704 O O . TYR A 1 85 ? -11.580 -19.738 8.986 1.00 96.00 85 TYR A O 1
ATOM 712 N N . ARG A 1 86 ? -11.435 -18.968 6.884 1.00 97.38 86 ARG A N 1
ATOM 713 C CA . ARG A 1 86 ? -12.815 -18.447 6.741 1.00 97.38 86 ARG A CA 1
ATOM 714 C C . ARG A 1 86 ? -13.140 -17.250 7.641 1.00 97.38 86 ARG A C 1
ATOM 716 O O . ARG A 1 86 ? -14.294 -16.854 7.750 1.00 97.38 86 ARG A O 1
ATOM 723 N N . TRP A 1 87 ? -12.106 -16.644 8.219 1.00 95.56 87 TRP A N 1
ATOM 724 C CA . TRP A 1 87 ? -12.156 -15.448 9.053 1.00 95.56 87 TRP A CA 1
ATOM 725 C C . TRP A 1 87 ? -10.989 -14.523 8.691 1.00 95.56 87 TRP A C 1
ATOM 727 O O . TRP A 1 87 ? -9.949 -14.993 8.227 1.00 95.56 87 TRP A O 1
ATOM 737 N N . CYS A 1 88 ? -11.129 -13.220 8.946 1.00 95.94 88 CYS A N 1
ATOM 738 C CA . CYS A 1 88 ? -10.130 -12.203 8.586 1.00 95.94 88 CYS A CA 1
ATOM 739 C C . CYS A 1 88 ? -9.292 -11.597 9.747 1.00 95.94 88 CYS A C 1
ATOM 741 O O . CYS A 1 88 ? -8.919 -10.432 9.630 1.00 95.94 88 CYS A O 1
ATOM 743 N N . PRO A 1 89 ? -8.986 -12.284 10.873 1.00 95.19 89 PRO A N 1
ATOM 744 C CA . PRO A 1 89 ? -8.209 -11.668 11.956 1.00 95.19 89 PRO A CA 1
ATOM 745 C C . PRO A 1 89 ? -6.693 -11.653 11.689 1.00 95.19 89 PRO A C 1
ATOM 747 O O . PRO A 1 89 ? -5.963 -10.879 12.305 1.00 95.19 89 PRO A O 1
ATOM 750 N N . ASN A 1 90 ? -6.200 -12.497 10.778 1.00 94.38 90 ASN A N 1
ATOM 751 C CA . ASN A 1 90 ? -4.774 -12.784 10.611 1.00 94.38 90 ASN A CA 1
ATOM 752 C C . ASN A 1 90 ? -4.126 -11.850 9.576 1.00 94.38 90 ASN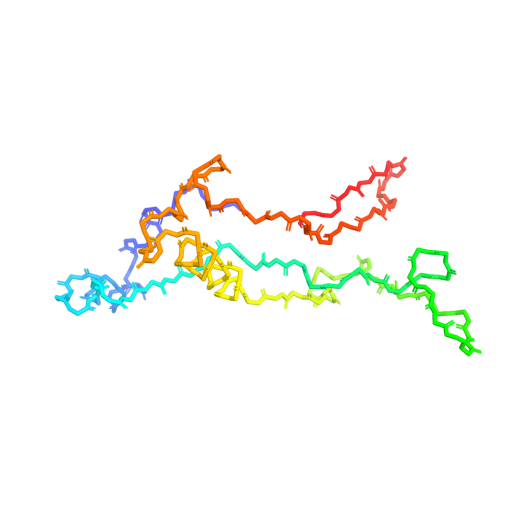 A C 1
ATOM 754 O O . ASN A 1 90 ? -3.738 -12.290 8.497 1.00 94.38 90 ASN A O 1
ATOM 758 N N . ILE A 1 91 ? -4.067 -10.548 9.888 1.00 95.75 91 ILE A N 1
ATOM 759 C CA . ILE A 1 91 ? -3.639 -9.494 8.940 1.00 95.75 91 ILE A CA 1
ATOM 760 C C . ILE A 1 91 ? -2.620 -8.483 9.497 1.00 95.75 91 ILE A C 1
ATOM 762 O O . ILE A 1 91 ? -2.254 -7.546 8.794 1.00 95.75 91 ILE A O 1
ATOM 766 N N . ILE A 1 92 ? -2.166 -8.633 10.748 1.00 93.25 92 ILE A N 1
ATOM 767 C CA . ILE A 1 92 ? -1.410 -7.581 11.467 1.00 93.25 92 ILE A CA 1
ATOM 768 C C . ILE A 1 92 ? 0.035 -7.935 11.845 1.00 93.25 92 ILE A C 1
ATOM 770 O O . ILE A 1 92 ? 0.685 -7.140 12.518 1.00 93.25 92 ILE A O 1
ATOM 774 N N . GLY A 1 93 ? 0.565 -9.102 11.462 1.00 92.38 93 GLY A N 1
ATOM 775 C CA . GLY A 1 93 ? 1.935 -9.471 11.837 1.00 92.38 93 GLY A CA 1
ATOM 776 C C . GLY A 1 93 ? 2.723 -10.187 10.740 1.00 92.38 93 GLY A C 1
ATOM 777 O O . GLY A 1 93 ? 2.122 -10.891 9.926 1.00 92.38 93 GLY A O 1
ATOM 778 N N . PRO A 1 94 ? 4.066 -10.056 10.726 1.00 91.75 94 PRO A N 1
ATOM 779 C CA . PRO A 1 94 ? 4.905 -10.605 9.658 1.00 91.75 94 PRO A CA 1
ATOM 780 C C . PRO A 1 94 ? 4.750 -12.120 9.493 1.00 91.75 94 PRO A C 1
ATOM 782 O O . PRO A 1 94 ? 4.601 -12.618 8.388 1.00 91.75 94 PRO A O 1
ATOM 785 N N . GLN A 1 95 ? 4.707 -12.858 10.603 1.00 90.06 95 GLN A N 1
ATOM 786 C CA . GLN A 1 95 ? 4.520 -14.314 10.589 1.00 90.06 95 GLN A CA 1
ATOM 787 C C . GLN A 1 95 ? 3.047 -14.731 10.716 1.00 90.06 95 GLN A C 1
ATOM 789 O O . GLN A 1 95 ? 2.699 -15.874 10.439 1.00 90.06 95 GLN A O 1
ATOM 794 N N . SER A 1 96 ? 2.171 -13.815 11.136 1.00 86.88 96 SER A N 1
ATOM 795 C CA . SER A 1 96 ? 0.759 -14.091 11.422 1.00 86.88 96 SER A CA 1
ATOM 796 C C . SER A 1 96 ? -0.188 -13.706 10.281 1.00 86.88 96 SER A C 1
ATOM 798 O O . SER A 1 96 ? -1.389 -13.604 10.503 1.00 86.88 96 SER A O 1
ATOM 800 N N . GLY A 1 97 ? 0.332 -13.510 9.063 1.00 89.50 97 GLY A N 1
ATOM 801 C CA . GLY A 1 97 ? -0.469 -13.308 7.846 1.00 89.50 97 GLY A CA 1
ATOM 802 C C . GLY A 1 97 ? -0.570 -11.866 7.343 1.00 89.50 97 GLY A C 1
ATOM 803 O O . GLY A 1 97 ? -1.210 -11.635 6.326 1.00 89.50 97 GLY A O 1
ATOM 804 N N . GLY A 1 98 ? 0.081 -10.904 8.001 1.00 93.62 98 GLY A N 1
ATOM 805 C CA . GLY A 1 98 ? 0.167 -9.511 7.545 1.00 93.62 98 GLY A CA 1
ATOM 806 C C . GLY A 1 98 ? 1.331 -9.216 6.591 1.00 93.62 98 GLY A C 1
ATOM 807 O O . GLY A 1 98 ? 1.406 -8.110 6.064 1.00 93.62 98 GLY A O 1
ATOM 808 N N . ALA A 1 99 ? 2.243 -10.168 6.361 1.00 95.56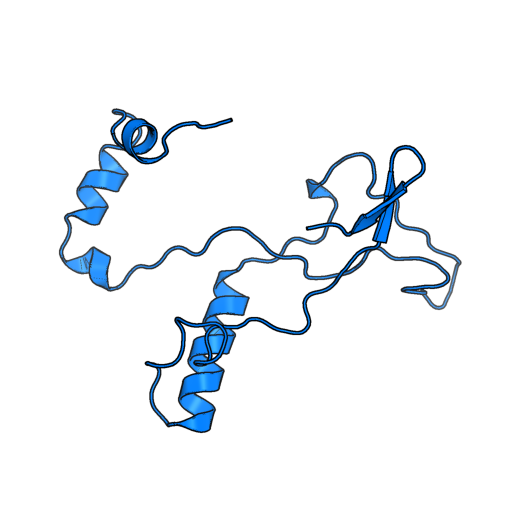 99 ALA A N 1
ATOM 809 C CA . ALA A 1 99 ? 3.360 -9.971 5.440 1.00 95.56 99 ALA A CA 1
ATOM 810 C C . ALA A 1 99 ? 2.896 -9.906 3.978 1.00 95.56 99 ALA A C 1
ATOM 812 O O . ALA A 1 99 ? 2.181 -10.783 3.473 1.00 95.56 99 ALA A O 1
ATOM 813 N N . VAL A 1 100 ? 3.332 -8.846 3.300 1.00 94.00 100 VAL A N 1
ATOM 814 C CA . VAL A 1 100 ? 3.276 -8.721 1.845 1.00 94.00 100 VAL A CA 1
ATOM 815 C C . VAL A 1 100 ? 4.620 -9.203 1.319 1.00 94.00 100 VAL A C 1
ATOM 817 O O . VAL A 1 100 ? 5.657 -8.621 1.627 1.00 94.00 100 VAL A O 1
ATOM 820 N N . GLU A 1 101 ? 4.585 -10.309 0.592 1.00 92.25 101 GLU A N 1
ATOM 821 C CA . GLU A 1 101 ? 5.758 -10.994 0.053 1.00 92.25 101 GLU A CA 1
ATOM 822 C C . GLU A 1 101 ? 5.892 -10.694 -1.446 1.00 92.25 101 GLU A C 1
ATOM 824 O O . GLU A 1 101 ? 4.964 -10.153 -2.050 1.00 92.25 101 GLU A O 1
ATOM 829 N N . ASP A 1 102 ? 7.038 -11.054 -2.027 1.00 91.44 102 ASP A N 1
ATOM 830 C CA . ASP A 1 102 ? 7.297 -10.970 -3.474 1.00 91.44 102 ASP A CA 1
ATOM 831 C C . ASP A 1 102 ? 7.111 -9.556 -4.064 1.00 91.44 102 ASP A C 1
ATOM 833 O O . ASP A 1 102 ? 6.528 -9.350 -5.129 1.00 91.44 102 ASP A O 1
ATOM 837 N N . LEU A 1 103 ? 7.578 -8.542 -3.329 1.00 92.62 103 LEU A N 1
ATOM 838 C CA . LEU A 1 103 ? 7.567 -7.166 -3.817 1.00 92.62 103 LEU A CA 1
ATOM 839 C C . LEU A 1 103 ? 8.621 -6.977 -4.921 1.00 92.62 103 LEU A C 1
ATOM 841 O O . LEU A 1 103 ? 9.756 -7.427 -4.750 1.00 92.62 103 LEU A O 1
ATOM 845 N N . PRO A 1 104 ? 8.297 -6.255 -6.013 1.00 89.50 104 PRO A N 1
ATOM 846 C CA . PRO A 1 104 ? 9.274 -5.901 -7.034 1.00 89.50 104 PRO A CA 1
ATOM 847 C C . PRO A 1 104 ? 10.434 -5.095 -6.441 1.00 89.50 104 PRO A C 1
ATOM 849 O O . PRO A 1 104 ? 10.214 -4.090 -5.763 1.00 89.50 104 PRO A O 1
ATOM 852 N N . LEU A 1 105 ? 11.662 -5.507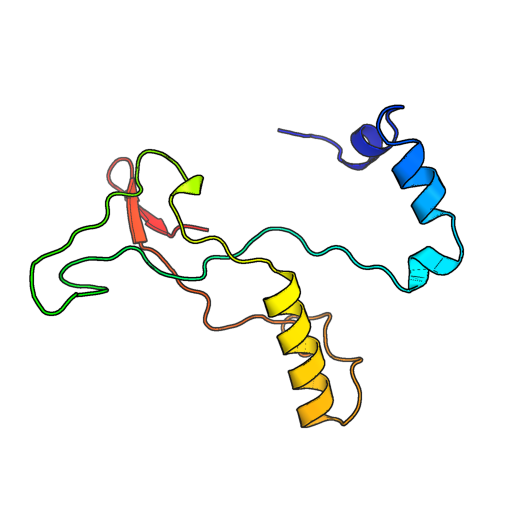 -6.749 1.00 85.56 105 LEU A N 1
ATOM 853 C CA . LEU A 1 105 ? 12.890 -4.823 -6.349 1.00 85.56 105 LEU A CA 1
ATOM 854 C C . LEU A 1 105 ? 13.610 -4.306 -7.592 1.00 85.56 105 LEU A C 1
ATOM 856 O O . LEU A 1 105 ? 13.709 -5.004 -8.597 1.00 85.56 105 LEU A O 1
ATOM 860 N N . HIS A 1 106 ? 14.110 -3.075 -7.526 1.00 84.50 106 HIS A N 1
ATOM 861 C CA . HIS A 1 106 ? 14.931 -2.497 -8.586 1.00 84.50 106 HIS A CA 1
ATOM 862 C C . HIS A 1 106 ? 16.294 -2.111 -8.018 1.00 84.50 106 HIS A C 1
ATOM 864 O O . HIS A 1 106 ? 16.380 -1.239 -7.149 1.00 84.50 106 HIS A O 1
ATOM 870 N N . HIS A 1 107 ? 17.343 -2.771 -8.504 1.00 82.12 107 HIS A N 1
ATOM 871 C CA . HIS A 1 107 ? 18.728 -2.456 -8.177 1.00 82.12 107 HIS A CA 1
ATOM 872 C C . HIS A 1 107 ? 19.257 -1.430 -9.175 1.00 82.12 107 HIS A C 1
ATOM 874 O O . HIS A 1 107 ? 19.116 -1.612 -10.382 1.00 82.12 107 HIS A O 1
ATOM 880 N N . PHE A 1 108 ? 19.852 -0.346 -8.687 1.00 77.56 108 PHE A N 1
ATOM 881 C CA . PHE A 1 108 ? 20.439 0.679 -9.542 1.00 77.56 108 PHE A CA 1
ATOM 882 C C . PHE A 1 108 ? 21.749 1.187 -8.950 1.00 77.56 108 PHE A C 1
ATOM 884 O O . PHE A 1 108 ? 21.938 1.194 -7.736 1.00 77.56 108 PHE A O 1
ATOM 891 N N . GLU A 1 109 ? 22.663 1.609 -9.818 1.00 76.25 109 GLU A N 1
ATOM 892 C CA . GLU A 1 109 ? 23.922 2.207 -9.390 1.00 76.25 109 GLU A CA 1
ATOM 893 C C . GLU A 1 109 ? 23.697 3.676 -9.003 1.00 76.25 109 GLU A C 1
ATOM 895 O O . GLU A 1 109 ? 23.144 4.468 -9.772 1.00 76.25 109 GLU A O 1
ATOM 900 N N . SER A 1 110 ? 24.120 4.035 -7.797 1.00 74.62 110 SER A N 1
ATOM 901 C CA . SER A 1 110 ? 24.011 5.364 -7.205 1.00 74.62 110 SER A CA 1
ATOM 902 C C . SER A 1 110 ? 25.338 5.700 -6.539 1.00 74.62 110 SER A C 1
ATOM 904 O O . SER A 1 110 ? 25.827 4.958 -5.696 1.00 74.62 110 SER A O 1
ATOM 906 N N . MET A 1 111 ? 25.966 6.800 -6.959 1.00 75.81 111 MET A N 1
ATOM 907 C CA . MET A 1 111 ? 27.248 7.275 -6.413 1.00 75.81 111 MET A CA 1
ATOM 908 C C . MET A 1 111 ? 28.364 6.206 -6.321 1.00 75.81 111 MET A C 1
ATOM 910 O O . MET A 1 111 ? 29.223 6.285 -5.448 1.00 75.81 111 MET A O 1
ATOM 914 N N . GLY A 1 112 ? 28.385 5.244 -7.253 1.00 76.75 112 GLY A N 1
ATOM 915 C CA . GLY A 1 112 ? 29.382 4.165 -7.311 1.00 76.75 112 GLY A CA 1
ATOM 916 C C . GLY A 1 112 ? 29.061 2.937 -6.449 1.00 76.75 112 GLY A C 1
ATOM 917 O O . GLY A 1 112 ? 29.877 2.020 -6.384 1.00 76.75 112 GLY A O 1
ATOM 918 N N . GLU A 1 113 ? 27.890 2.897 -5.810 1.00 77.31 113 GLU A N 1
ATOM 919 C CA . GLU A 1 113 ? 27.375 1.737 -5.080 1.00 77.31 113 GLU A CA 1
ATOM 920 C C . GLU A 1 113 ? 26.085 1.212 -5.724 1.00 77.31 113 GLU A C 1
ATOM 922 O O . GLU A 1 113 ? 25.323 1.957 -6.338 1.00 77.31 113 GLU A O 1
ATOM 927 N N . ILE A 1 114 ? 25.830 -0.093 -5.594 1.00 78.25 114 ILE A N 1
ATOM 928 C CA . ILE A 1 114 ? 24.554 -0.688 -6.007 1.00 78.25 114 ILE A CA 1
ATOM 929 C C . ILE A 1 114 ? 23.559 -0.499 -4.862 1.00 78.25 114 ILE A C 1
ATOM 931 O O . ILE A 1 114 ? 23.682 -1.124 -3.809 1.00 78.25 114 ILE A O 1
ATOM 935 N N . GLU A 1 115 ? 22.548 0.332 -5.085 1.00 79.25 115 GLU A N 1
ATOM 936 C CA . GLU A 1 115 ? 21.448 0.554 -4.154 1.00 79.25 115 GLU A CA 1
ATOM 937 C C . GLU A 1 115 ? 20.202 -0.230 -4.587 1.00 79.25 115 GLU A C 1
ATOM 939 O O . GLU A 1 115 ? 19.918 -0.407 -5.774 1.00 79.25 115 GLU A O 1
ATOM 944 N N . THR A 1 116 ? 19.421 -0.699 -3.611 1.00 80.62 116 THR A N 1
ATOM 945 C CA . THR A 1 116 ? 18.098 -1.289 -3.868 1.00 80.62 116 THR A CA 1
ATOM 946 C C . THR A 1 116 ? 17.036 -0.243 -3.612 1.00 80.62 116 THR A C 1
ATOM 948 O O . THR A 1 116 ? 16.997 0.362 -2.538 1.00 80.62 116 THR A O 1
ATOM 951 N N . LYS A 1 117 ? 16.147 -0.036 -4.582 1.00 78.25 117 LYS A N 1
ATOM 952 C CA . LYS A 1 117 ? 15.059 0.911 -4.413 1.00 78.25 117 LYS A CA 1
ATOM 953 C C . LYS A 1 117 ? 14.015 0.379 -3.427 1.00 78.25 117 LYS A C 1
ATOM 955 O O . LYS A 1 117 ? 13.454 -0.690 -3.651 1.00 78.25 117 LYS A O 1
ATOM 960 N N . ILE A 1 118 ? 13.758 1.169 -2.382 1.00 70.81 118 ILE A N 1
ATOM 961 C CA . ILE A 1 118 ? 12.635 1.034 -1.439 1.00 70.81 118 ILE A CA 1
ATOM 962 C C . ILE A 1 118 ? 11.506 1.975 -1.874 1.00 70.81 118 ILE A C 1
ATOM 964 O O . ILE A 1 118 ? 11.822 3.098 -2.354 1.00 70.81 118 ILE A O 1
#

Sequence (118 aa):
DLKDLKDHFEGPQFAKWQSFRQSEDSRYVALTVPRFLLRTPYDPEENPVKSFAYKETVANSHEHYLWGNTAYAFGTKLTDSFAKYRWCPNIIGPQSGGAVEDLPLHHFESMGEIETKI

pLDDT: mean 91.14, std 7.36, range [58.75, 98.0]

Secondary structure (DSSP, 8-state):
--S-HHHHHHSGGGHHHHHHHHSGGGGG-----S-EEEEPPPBTTTB--SSS------TT-GGGSEEEPHHHHHHHHHHHHHHHHSS----SSTTTT----S----EEEETTEEEEP-